Protein AF-A0AAJ5VD11-F1 (afdb_monomer_lite)

Structure (mmCIF, N/CA/C/O backbone):
data_AF-A0AAJ5VD11-F1
#
_entry.id   AF-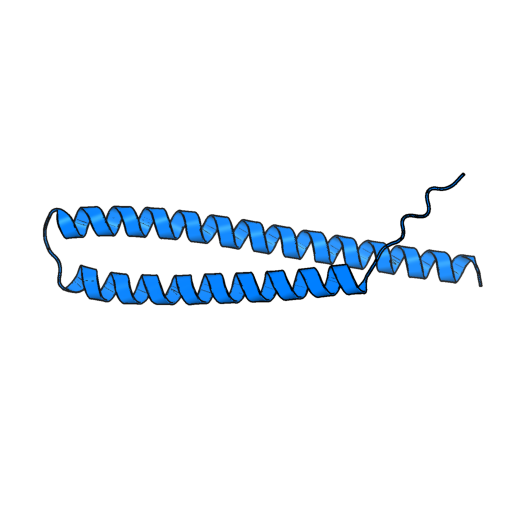A0AAJ5VD11-F1
#
loop_
_atom_site.group_PDB
_atom_site.id
_atom_site.type_symbol
_atom_site.label_atom_id
_atom_site.label_alt_id
_atom_site.label_comp_id
_atom_site.label_asym_id
_atom_site.label_entity_id
_atom_site.label_seq_id
_atom_site.pdbx_PDB_ins_code
_atom_site.Cartn_x
_atom_site.Cartn_y
_atom_site.Cartn_z
_atom_site.occupancy
_atom_site.B_iso_or_equiv
_atom_site.auth_seq_id
_atom_site.auth_comp_id
_atom_site.auth_asym_id
_atom_site.auth_atom_id
_atom_site.pdbx_PDB_model_num
ATOM 1 N N . MET A 1 1 ? -36.607 3.526 19.461 1.00 36.69 1 MET A N 1
ATOM 2 C CA . MET A 1 1 ? -35.928 2.302 18.995 1.00 36.69 1 MET A CA 1
ATOM 3 C C . MET A 1 1 ? -34.497 2.690 18.684 1.00 36.69 1 MET A C 1
ATOM 5 O O . MET A 1 1 ? -34.292 3.435 17.736 1.00 36.69 1 MET A O 1
ATOM 9 N N . GLY A 1 2 ? -33.553 2.343 19.560 1.00 43.53 2 GLY A N 1
ATOM 10 C CA . GLY A 1 2 ? -32.136 2.624 19.325 1.00 43.53 2 GLY A CA 1
ATOM 11 C C . GLY A 1 2 ? -31.612 1.664 18.266 1.00 43.53 2 GLY A C 1
ATOM 12 O O . GLY A 1 2 ? -31.849 0.464 18.372 1.00 43.53 2 GLY A O 1
ATOM 13 N N . VAL A 1 3 ? -30.960 2.186 17.230 1.00 43.62 3 VAL A N 1
ATOM 14 C CA . VAL A 1 3 ? -30.201 1.355 16.293 1.00 43.62 3 VAL A CA 1
ATOM 15 C C . VAL A 1 3 ? -29.002 0.834 17.078 1.00 43.62 3 VAL A C 1
ATOM 17 O O . VAL A 1 3 ? -28.106 1.608 17.407 1.00 43.62 3 VAL A O 1
ATOM 20 N N . ALA A 1 4 ? -29.021 -0.447 17.442 1.00 54.69 4 A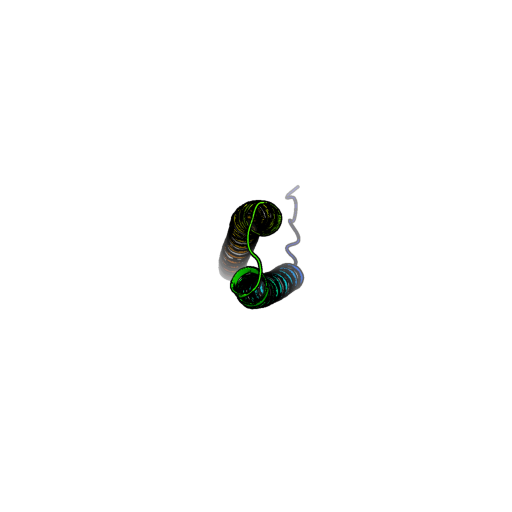LA A N 1
ATOM 21 C CA . ALA A 1 4 ? -27.825 -1.113 17.930 1.00 54.69 4 ALA A CA 1
ATOM 22 C C . ALA A 1 4 ? -26.870 -1.212 16.739 1.00 54.69 4 ALA A C 1
ATOM 24 O O . ALA A 1 4 ? -27.126 -1.949 15.788 1.00 54.69 4 ALA A O 1
ATOM 25 N N . VAL A 1 5 ? -25.828 -0.386 16.743 1.00 58.88 5 VAL A N 1
ATOM 26 C CA . VAL A 1 5 ? -24.713 -0.555 15.816 1.00 58.88 5 VAL A CA 1
ATOM 27 C C . VAL A 1 5 ? -23.897 -1.707 16.383 1.00 58.88 5 VAL A C 1
ATOM 29 O O . VAL A 1 5 ? -23.198 -1.535 17.376 1.00 58.88 5 VAL A O 1
ATOM 32 N N . GLU A 1 6 ? -24.064 -2.892 15.806 1.00 68.25 6 GLU A N 1
ATOM 33 C CA . GLU A 1 6 ? -23.215 -4.038 16.109 1.00 68.25 6 GLU A CA 1
ATOM 34 C C . GLU A 1 6 ? -21.845 -3.771 15.483 1.00 68.25 6 GLU A C 1
ATOM 36 O O . GLU A 1 6 ? -21.715 -3.624 14.265 1.00 68.25 6 GLU A O 1
ATOM 41 N N . VAL A 1 7 ? -20.843 -3.589 16.339 1.00 72.56 7 VAL A N 1
ATOM 42 C CA . VAL A 1 7 ? -19.471 -3.298 15.935 1.00 72.56 7 VAL A CA 1
ATOM 43 C C . VAL A 1 7 ? -18.662 -4.577 16.095 1.00 72.56 7 VAL A C 1
ATOM 45 O O . VAL A 1 7 ? -18.422 -5.019 17.214 1.00 72.56 7 VAL A O 1
ATOM 48 N N . ASP A 1 8 ? -18.230 -5.158 14.976 1.00 85.44 8 ASP A N 1
ATOM 49 C CA . ASP A 1 8 ? -17.314 -6.299 14.979 1.00 85.44 8 ASP A CA 1
ATOM 50 C C . ASP A 1 8 ? -15.863 -5.796 15.064 1.00 85.44 8 ASP A C 1
ATOM 52 O O . ASP A 1 8 ? -15.236 -5.379 14.080 1.00 85.44 8 ASP A O 1
ATOM 56 N N . PHE A 1 9 ? -15.351 -5.769 16.291 1.00 86.38 9 PHE A N 1
ATOM 57 C CA . PHE A 1 9 ? -13.992 -5.337 16.598 1.00 86.38 9 PHE A CA 1
ATOM 58 C C . PHE A 1 9 ? -12.927 -6.251 15.986 1.00 86.38 9 PHE A C 1
ATOM 60 O O . PHE A 1 9 ? -11.909 -5.754 15.492 1.00 86.38 9 PHE A O 1
ATOM 67 N N . ASP A 1 10 ? -13.179 -7.559 15.964 1.00 88.69 10 ASP A N 1
ATOM 68 C CA . ASP A 1 10 ? -12.256 -8.556 15.421 1.00 88.69 10 ASP A CA 1
ATOM 69 C C . ASP A 1 10 ? -12.139 -8.408 13.903 1.00 88.69 10 ASP A C 1
ATOM 71 O O . ASP A 1 10 ? -11.038 -8.463 13.341 1.00 88.69 10 ASP A O 1
ATOM 75 N N . GLN A 1 11 ? -13.254 -8.131 13.224 1.00 89.31 11 GLN A N 1
ATOM 76 C CA . GLN A 1 11 ? -13.256 -7.845 11.794 1.00 89.31 11 GLN A CA 1
ATOM 77 C C . GLN A 1 11 ? -12.499 -6.551 11.468 1.00 89.31 11 GLN A C 1
ATOM 79 O O . GLN A 1 11 ? -11.742 -6.512 10.492 1.00 89.31 11 GLN A O 1
ATOM 84 N N . MET A 1 12 ? -12.649 -5.497 12.278 1.00 90.69 12 MET A N 1
ATOM 85 C CA . MET A 1 12 ? -11.875 -4.262 12.101 1.00 90.69 12 MET A CA 1
ATOM 86 C C . MET A 1 12 ? -10.376 -4.484 12.308 1.00 90.69 12 MET A C 1
ATOM 88 O O . MET A 1 12 ? -9.579 -3.992 11.505 1.00 90.69 12 MET A O 1
ATOM 92 N N . GLN A 1 13 ? -9.984 -5.242 13.335 1.00 93.00 13 GLN A N 1
ATOM 93 C CA . GLN A 1 13 ? -8.583 -5.587 13.572 1.00 93.00 13 GLN A CA 1
ATOM 94 C C . GLN A 1 1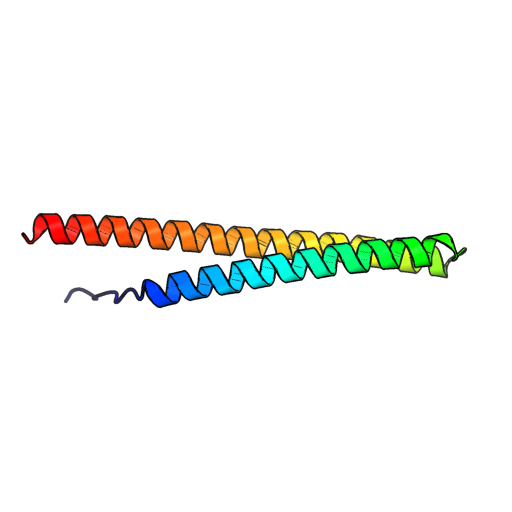3 ? -8.015 -6.425 12.417 1.00 93.00 13 GLN A C 1
ATOM 96 O O . GLN A 1 13 ? -6.958 -6.097 11.881 1.00 93.00 13 GLN A O 1
ATOM 101 N N . THR A 1 14 ? -8.767 -7.422 11.946 1.00 94.19 14 THR A N 1
ATOM 102 C CA . THR A 1 14 ? -8.393 -8.242 10.783 1.00 94.19 14 THR A CA 1
ATOM 103 C C . THR A 1 14 ? -8.178 -7.381 9.535 1.00 94.19 14 THR A C 1
ATOM 105 O O . THR A 1 14 ? -7.197 -7.558 8.815 1.00 94.19 14 THR A O 1
ATOM 108 N N . MET A 1 15 ? -9.060 -6.410 9.278 1.00 94.00 15 MET A N 1
ATOM 109 C CA . MET A 1 15 ? -8.915 -5.492 8.145 1.00 94.00 15 MET A CA 1
ATOM 110 C C . MET A 1 15 ? -7.660 -4.617 8.269 1.00 94.00 15 MET A C 1
ATOM 112 O O . MET A 1 15 ? -6.955 -4.409 7.282 1.00 94.00 15 MET A O 1
ATOM 116 N N . ILE A 1 16 ? -7.356 -4.120 9.473 1.00 95.38 16 ILE A N 1
ATOM 117 C CA . ILE A 1 16 ? -6.126 -3.360 9.739 1.00 95.38 16 ILE A CA 1
ATOM 118 C C . ILE A 1 16 ? -4.893 -4.208 9.407 1.00 95.38 16 ILE A C 1
ATOM 120 O O . ILE A 1 16 ? -3.982 -3.710 8.744 1.00 95.38 16 ILE A O 1
ATOM 124 N N . ASP A 1 17 ? -4.876 -5.473 9.820 1.00 96.69 17 ASP A N 1
ATOM 125 C CA . ASP A 1 17 ? -3.748 -6.377 9.582 1.00 96.69 17 ASP A CA 1
ATOM 126 C C . ASP A 1 17 ? -3.573 -6.693 8.089 1.00 96.69 17 ASP A C 1
ATOM 128 O O . ASP A 1 17 ? -2.454 -6.647 7.573 1.00 96.69 17 ASP A O 1
ATOM 132 N N . VAL A 1 18 ? -4.674 -6.912 7.362 1.00 97.25 18 VAL A N 1
ATOM 133 C CA . VAL A 1 18 ? -4.659 -7.094 5.899 1.00 97.25 18 VAL A CA 1
ATOM 134 C C . VAL A 1 18 ? -4.099 -5.859 5.192 1.00 97.25 18 VAL A C 1
ATOM 136 O O . VAL A 1 18 ? -3.258 -5.985 4.301 1.00 97.25 18 VAL A O 1
ATOM 139 N N . LEU A 1 19 ? -4.521 -4.657 5.589 1.00 96.25 19 LEU A N 1
ATOM 140 C CA . LEU A 1 19 ? -4.031 -3.417 4.984 1.00 96.25 19 LEU A CA 1
ATOM 141 C C . LEU A 1 19 ? -2.555 -3.155 5.313 1.00 96.25 19 LEU A C 1
ATOM 143 O O . LEU A 1 19 ? -1.820 -2.663 4.459 1.00 96.25 19 LEU A O 1
ATOM 147 N N . LEU A 1 20 ? -2.101 -3.506 6.521 1.00 97.50 20 LEU A N 1
ATOM 148 C CA . LEU A 1 20 ? -0.686 -3.433 6.895 1.00 97.50 20 LEU A CA 1
ATOM 149 C C . LEU A 1 20 ? 0.172 -4.382 6.052 1.00 97.50 20 LEU A C 1
ATOM 151 O O . LEU A 1 20 ? 1.239 -3.979 5.586 1.00 97.50 20 LEU A O 1
ATOM 155 N N . ALA A 1 21 ? -0.300 -5.610 5.821 1.00 97.31 21 ALA A N 1
ATOM 156 C CA . ALA A 1 21 ? 0.368 -6.558 4.936 1.00 97.31 21 ALA A CA 1
ATOM 157 C C . ALA A 1 21 ? 0.438 -6.018 3.499 1.00 97.31 21 ALA A C 1
ATOM 159 O O . ALA A 1 21 ? 1.523 -5.946 2.926 1.00 97.31 21 ALA A O 1
ATOM 160 N N . ALA A 1 22 ? -0.683 -5.524 2.962 1.00 96.38 22 ALA A N 1
ATOM 161 C CA . ALA A 1 22 ? -0.734 -4.934 1.625 1.00 96.38 22 ALA A CA 1
ATOM 162 C C . ALA A 1 22 ? 0.212 -3.727 1.471 1.00 96.38 22 ALA A C 1
ATOM 164 O O . ALA A 1 22 ? 0.885 -3.594 0.450 1.00 96.38 22 ALA A O 1
ATOM 165 N N . LEU A 1 23 ? 0.312 -2.865 2.490 1.00 97.25 23 LEU A N 1
ATOM 166 C CA . LEU A 1 23 ? 1.252 -1.741 2.500 1.00 97.25 23 LEU A CA 1
ATOM 167 C C . LEU A 1 23 ? 2.716 -2.213 2.508 1.00 97.25 23 LEU A C 1
ATOM 169 O O . LEU A 1 23 ? 3.554 -1.655 1.797 1.00 97.25 23 LEU A O 1
ATOM 173 N N . SER A 1 24 ? 3.030 -3.256 3.280 1.00 97.06 24 SER A N 1
ATOM 174 C CA . SER A 1 24 ? 4.365 -3.862 3.290 1.00 97.06 24 SER A CA 1
ATOM 175 C C . SER A 1 24 ? 4.726 -4.458 1.926 1.00 97.06 24 SER A C 1
ATOM 177 O O . SER A 1 24 ? 5.825 -4.216 1.421 1.00 97.06 24 SER A O 1
ATOM 179 N N . ASP A 1 25 ? 3.799 -5.187 1.304 1.00 97.25 25 ASP A N 1
ATOM 180 C CA . ASP A 1 25 ? 3.983 -5.775 -0.026 1.00 97.25 25 ASP A CA 1
ATOM 181 C C . ASP A 1 25 ? 4.176 -4.690 -1.091 1.00 97.25 25 ASP A C 1
ATOM 183 O O . ASP A 1 25 ? 5.079 -4.785 -1.929 1.00 97.25 25 ASP A O 1
ATOM 187 N N . LEU A 1 26 ? 3.392 -3.609 -1.012 1.00 96.06 26 LEU A N 1
ATOM 188 C CA . LEU A 1 26 ? 3.530 -2.446 -1.880 1.00 96.06 26 LEU A CA 1
ATOM 189 C C . LEU A 1 26 ? 4.926 -1.824 -1.752 1.00 96.06 26 LEU A C 1
ATOM 191 O O . LEU A 1 26 ? 5.578 -1.578 -2.767 1.00 96.06 26 LEU A O 1
ATOM 195 N N . HIS A 1 27 ? 5.428 -1.599 -0.536 1.00 96.88 27 HIS A N 1
ATOM 196 C CA . HIS A 1 27 ? 6.790 -1.094 -0.326 1.00 96.88 27 HIS A CA 1
ATOM 197 C C . HIS A 1 27 ? 7.861 -2.050 -0.869 1.00 96.88 27 HIS A C 1
ATOM 199 O O . HIS A 1 27 ? 8.819 -1.599 -1.503 1.00 96.88 27 HIS A O 1
ATOM 205 N N . GLY A 1 28 ? 7.687 -3.360 -0.677 1.00 96.38 28 GLY A N 1
ATOM 206 C CA . GLY A 1 28 ? 8.587 -4.382 -1.213 1.00 96.38 28 GLY A CA 1
ATOM 207 C C . GLY A 1 28 ? 8.671 -4.346 -2.742 1.00 96.38 28 GLY A C 1
ATOM 208 O O . GLY A 1 28 ? 9.769 -4.279 -3.302 1.00 96.38 28 GLY A O 1
ATOM 209 N N . ALA A 1 29 ? 7.520 -4.308 -3.418 1.00 93.94 29 ALA A N 1
ATOM 210 C CA . ALA A 1 29 ? 7.439 -4.167 -4.872 1.00 93.94 29 ALA A CA 1
ATOM 211 C C . ALA A 1 29 ? 8.040 -2.831 -5.353 1.00 93.94 29 ALA A C 1
ATOM 213 O O . ALA A 1 29 ? 8.824 -2.811 -6.303 1.00 93.94 29 ALA A O 1
ATOM 214 N N . GLY A 1 30 ? 7.746 -1.744 -4.626 1.00 94.75 30 GLY A N 1
ATOM 215 C CA . GLY A 1 30 ? 8.369 -0.415 -4.705 1.00 94.75 30 GLY A CA 1
ATOM 216 C C . GLY A 1 30 ? 9.886 -0.462 -4.867 1.00 94.75 30 GLY A C 1
ATOM 217 O O . GLY A 1 30 ? 10.475 0.021 -5.843 1.00 94.75 30 GLY A O 1
ATOM 218 N N . ALA A 1 31 ? 10.517 -1.082 -3.872 1.00 94.25 31 ALA A N 1
ATOM 219 C CA . ALA A 1 31 ? 11.960 -1.197 -3.766 1.00 94.25 31 ALA A CA 1
ATOM 220 C C . ALA A 1 31 ? 12.560 -2.145 -4.814 1.00 94.25 31 ALA A C 1
ATOM 222 O O . ALA A 1 31 ? 13.649 -1.868 -5.324 1.00 94.25 31 ALA A O 1
ATOM 223 N N . SER A 1 32 ? 11.879 -3.249 -5.153 1.00 95.06 32 SER A N 1
ATOM 224 C CA . SER A 1 32 ? 12.361 -4.164 -6.197 1.00 95.06 32 SER A CA 1
ATOM 225 C C . SER A 1 32 ? 12.395 -3.475 -7.552 1.00 95.06 32 SER A C 1
ATOM 227 O O . SER A 1 32 ? 13.461 -3.408 -8.164 1.00 95.06 32 SER A O 1
ATOM 229 N N . LEU A 1 33 ? 11.278 -2.859 -7.959 1.00 92.94 33 LEU A N 1
ATOM 230 C CA . LEU A 1 33 ? 11.207 -2.189 -9.252 1.00 92.94 33 LEU A CA 1
ATOM 231 C C . LEU A 1 33 ? 12.216 -1.045 -9.339 1.00 92.94 33 LEU A C 1
ATOM 233 O O . LEU A 1 33 ? 12.875 -0.907 -10.364 1.00 92.94 33 LEU A O 1
ATOM 237 N N . SER A 1 34 ? 12.399 -0.266 -8.269 1.00 92.31 34 SER A N 1
ATOM 238 C CA . SER A 1 34 ? 13.388 0.820 -8.265 1.00 92.31 34 SER A CA 1
ATOM 239 C C . SER A 1 34 ? 14.818 0.309 -8.478 1.00 92.31 34 SER A C 1
ATOM 241 O O . SER A 1 34 ? 15.572 0.905 -9.246 1.00 92.31 34 SER A O 1
ATOM 243 N N . ARG A 1 35 ? 15.197 -0.814 -7.849 1.00 93.31 35 ARG A N 1
ATOM 244 C CA . ARG A 1 35 ? 16.516 -1.438 -8.067 1.00 93.31 35 ARG A CA 1
ATOM 245 C C . ARG A 1 35 ? 16.668 -1.976 -9.487 1.00 93.31 35 ARG A C 1
ATOM 247 O O . ARG A 1 35 ? 17.681 -1.719 -10.130 1.00 93.31 35 ARG A O 1
ATOM 254 N N . GLU A 1 36 ? 15.672 -2.704 -9.979 1.00 93.00 36 GLU A N 1
ATOM 255 C CA . GLU A 1 36 ? 15.684 -3.277 -11.331 1.00 93.00 36 GLU A CA 1
ATOM 256 C C . GLU A 1 36 ? 15.739 -2.181 -12.406 1.00 93.00 36 GLU A C 1
ATOM 258 O O . GLU A 1 36 ? 16.495 -2.288 -13.371 1.00 93.00 36 GLU A O 1
ATOM 263 N N . SER A 1 37 ? 15.021 -1.079 -12.187 1.00 91.00 37 SER A N 1
ATOM 264 C CA . SER A 1 37 ? 15.008 0.093 -13.068 1.00 91.00 37 SER A CA 1
ATOM 265 C C . SER A 1 37 ? 16.372 0.774 -13.146 1.00 91.00 37 SER A C 1
ATOM 267 O O . SER A 1 37 ? 16.798 1.166 -14.229 1.00 91.00 37 SER A O 1
ATOM 269 N N . GLN A 1 38 ? 17.085 0.891 -12.020 1.00 89.06 38 GLN A N 1
ATOM 270 C CA . GLN A 1 38 ? 18.445 1.444 -11.991 1.00 89.06 38 GLN A CA 1
ATOM 271 C C . GLN A 1 38 ? 19.436 0.576 -12.775 1.00 89.06 38 GLN A C 1
ATOM 273 O O . GLN A 1 38 ? 20.280 1.113 -13.490 1.00 89.06 38 GLN A O 1
ATOM 278 N N . LEU A 1 39 ? 19.322 -0.753 -12.674 1.00 89.31 39 LEU A N 1
ATOM 279 C CA . LEU A 1 39 ? 20.164 -1.680 -13.438 1.00 89.31 39 LEU A CA 1
ATOM 280 C C . LEU A 1 39 ? 19.911 -1.566 -14.946 1.00 89.31 39 LEU A C 1
ATOM 282 O O . LEU A 1 39 ? 20.862 -1.557 -15.723 1.00 89.31 39 LEU A O 1
ATOM 286 N N . LEU A 1 40 ? 18.643 -1.453 -15.350 1.00 87.31 40 LEU A N 1
ATOM 287 C CA . LEU A 1 40 ? 18.245 -1.268 -16.747 1.00 87.31 40 LEU A CA 1
ATOM 288 C C . LEU A 1 40 ? 18.749 0.063 -17.317 1.00 87.31 40 LEU A C 1
ATOM 290 O O . LEU A 1 40 ? 19.406 0.076 -18.355 1.00 87.31 40 LEU A O 1
ATOM 294 N N . LEU A 1 41 ? 18.490 1.171 -16.617 1.00 88.50 41 LEU A N 1
ATOM 295 C CA . LEU A 1 41 ? 18.900 2.509 -17.051 1.00 88.50 41 LEU A CA 1
ATOM 296 C C . LEU A 1 41 ? 20.420 2.696 -17.057 1.00 88.50 41 LEU A C 1
ATOM 298 O O . LEU A 1 41 ? 20.928 3.454 -17.871 1.00 88.50 41 LEU A O 1
ATOM 302 N N . GLY A 1 42 ? 21.162 1.988 -16.202 1.00 84.69 42 GLY A N 1
ATOM 303 C CA . GLY A 1 42 ? 22.626 2.047 -16.193 1.00 84.69 42 GLY A CA 1
ATOM 304 C C . GLY A 1 42 ? 23.296 1.486 -17.455 1.00 84.69 42 GLY A C 1
ATOM 305 O O . GLY A 1 42 ? 24.484 1.727 -17.655 1.00 84.69 42 GLY A O 1
ATOM 306 N N . GLY A 1 43 ? 22.565 0.736 -18.289 1.00 84.81 43 GLY A N 1
ATOM 307 C CA . GLY A 1 43 ? 23.064 0.169 -19.546 1.00 84.81 43 GLY A CA 1
ATOM 308 C C . GLY A 1 43 ? 22.277 0.582 -20.790 1.00 84.81 43 GLY A C 1
ATOM 309 O O . GLY A 1 43 ? 22.540 0.043 -21.866 1.00 84.81 43 GLY A O 1
ATOM 310 N N . TRP A 1 44 ? 21.289 1.471 -20.657 1.00 88.19 44 TRP A N 1
ATOM 311 C CA . TRP A 1 44 ? 20.443 1.942 -21.753 1.00 88.19 44 TRP A CA 1
ATOM 312 C C . TRP A 1 44 ? 20.705 3.419 -22.025 1.00 88.19 44 TRP A C 1
ATOM 314 O O . TRP A 1 44 ? 20.649 4.232 -21.110 1.00 88.19 44 TRP A O 1
ATOM 324 N N . ASP A 1 45 ? 20.890 3.757 -23.299 1.00 87.88 45 ASP A N 1
ATOM 325 C CA . ASP A 1 45 ? 21.062 5.131 -23.766 1.00 87.88 45 ASP A CA 1
ATOM 326 C C . ASP A 1 45 ? 19.986 5.509 -24.797 1.00 87.88 45 ASP A C 1
ATOM 328 O O . ASP A 1 45 ? 19.381 4.655 -25.455 1.00 87.88 45 ASP A O 1
ATOM 332 N N . GLY A 1 46 ? 19.785 6.816 -24.971 1.00 90.75 46 GLY A N 1
ATOM 333 C CA . GLY A 1 46 ? 18.898 7.391 -25.981 1.00 90.75 46 GLY A CA 1
ATOM 334 C C . GLY A 1 46 ? 17.417 7.396 -25.592 1.00 90.75 46 GLY A C 1
ATOM 335 O O . GLY A 1 46 ? 17.043 7.168 -24.445 1.00 90.75 46 GLY A O 1
ATOM 336 N N . GLU A 1 47 ? 16.552 7.644 -26.578 1.00 90.50 47 GLU A N 1
ATOM 337 C CA . GLU A 1 47 ? 15.120 7.919 -26.366 1.00 90.50 47 GLU A CA 1
ATOM 338 C C . GLU A 1 47 ? 14.371 6.811 -25.605 1.00 90.50 47 GLU A C 1
ATOM 340 O O . GLU A 1 47 ? 13.413 7.083 -24.882 1.00 90.50 47 GLU A O 1
ATOM 345 N N . ALA A 1 48 ? 14.804 5.553 -25.736 1.00 87.12 48 ALA A N 1
ATOM 346 C CA . ALA A 1 48 ? 14.216 4.435 -25.002 1.00 87.12 48 ALA A CA 1
ATOM 347 C C . ALA A 1 48 ? 14.503 4.513 -23.490 1.00 87.12 48 ALA A C 1
ATOM 349 O O . ALA A 1 48 ? 13.616 4.214 -22.685 1.00 87.12 48 ALA A O 1
ATOM 350 N N . ALA A 1 49 ? 15.710 4.944 -23.109 1.00 91.81 49 ALA A N 1
ATOM 351 C CA . ALA A 1 49 ? 16.089 5.159 -21.717 1.00 91.81 49 ALA A CA 1
ATOM 352 C C . ALA A 1 49 ? 15.293 6.325 -21.116 1.00 91.81 49 ALA A C 1
ATOM 354 O O . ALA A 1 49 ? 14.695 6.173 -20.051 1.00 91.81 49 ALA A O 1
ATOM 355 N N . ASP A 1 50 ? 15.183 7.439 -21.844 1.00 91.81 50 ASP A N 1
ATOM 356 C CA . ASP A 1 50 ? 14.415 8.614 -21.414 1.00 91.81 50 ASP A CA 1
ATOM 357 C C . ASP A 1 50 ? 12.922 8.293 -21.242 1.00 91.81 50 ASP A C 1
ATOM 359 O O . ASP A 1 50 ? 12.302 8.644 -20.232 1.00 91.81 50 ASP A O 1
ATOM 363 N N . ALA A 1 51 ? 12.335 7.563 -22.197 1.00 92.38 51 ALA A N 1
ATOM 364 C CA . ALA A 1 51 ? 10.939 7.141 -22.127 1.00 92.38 51 ALA A CA 1
ATOM 365 C C . ALA A 1 51 ? 10.679 6.213 -20.932 1.00 92.38 51 ALA A C 1
ATOM 367 O O . ALA A 1 51 ? 9.652 6.340 -20.254 1.00 92.38 51 ALA A O 1
ATOM 368 N N . TYR A 1 52 ? 11.598 5.284 -20.653 1.00 93.06 52 TYR A N 1
ATOM 369 C CA . TYR A 1 52 ? 11.497 4.422 -19.481 1.00 93.06 52 TYR A CA 1
ATOM 370 C C . TYR A 1 52 ? 11.666 5.213 -18.181 1.00 93.06 52 TYR A C 1
ATOM 372 O O . TYR A 1 52 ? 10.853 5.046 -17.275 1.00 93.06 52 TYR A O 1
ATOM 380 N N . ALA A 1 53 ? 12.645 6.118 -18.099 1.00 91.06 53 ALA A N 1
ATOM 381 C CA . ALA A 1 53 ? 12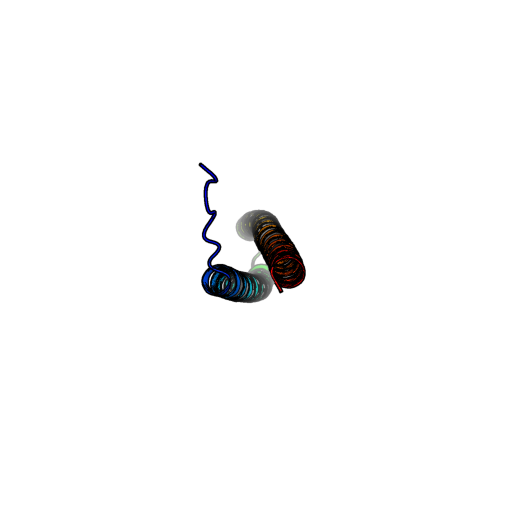.864 6.970 -16.933 1.00 91.06 53 ALA A CA 1
ATOM 382 C C . ALA A 1 53 ? 11.620 7.810 -16.600 1.00 91.06 53 ALA A C 1
ATOM 384 O O . ALA A 1 53 ? 11.200 7.860 -15.442 1.00 91.06 53 ALA A O 1
ATOM 385 N N . GLY A 1 54 ? 10.965 8.390 -17.613 1.00 93.56 54 GLY A N 1
ATOM 386 C CA . GLY A 1 54 ? 9.704 9.115 -17.439 1.00 93.56 54 GLY A CA 1
ATOM 387 C C . GLY A 1 54 ? 8.566 8.229 -16.917 1.00 93.56 54 GLY A C 1
ATOM 388 O O . GLY A 1 54 ? 7.854 8.609 -15.985 1.0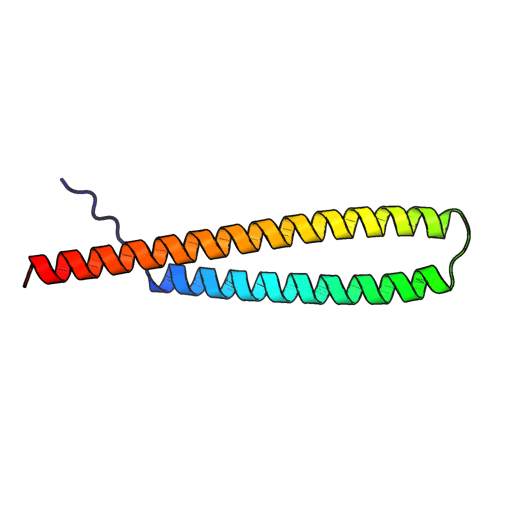0 93.56 54 GLY A O 1
ATOM 389 N N . ARG A 1 55 ? 8.415 7.013 -17.462 1.00 93.00 55 ARG A N 1
ATOM 390 C CA . ARG A 1 55 ? 7.424 6.037 -16.967 1.00 93.00 55 ARG A CA 1
ATOM 391 C C . ARG A 1 55 ? 7.719 5.594 -15.538 1.00 93.00 55 ARG A C 1
ATOM 393 O O . ARG A 1 55 ? 6.797 5.512 -14.732 1.00 93.00 55 ARG A O 1
ATOM 400 N N . HIS A 1 56 ? 8.983 5.338 -15.222 1.00 93.38 56 HIS A N 1
ATOM 401 C CA . HIS A 1 56 ? 9.419 4.944 -13.890 1.00 93.38 56 HIS A CA 1
ATOM 402 C C . HIS A 1 56 ? 9.142 6.050 -12.864 1.00 93.38 56 HIS A C 1
ATOM 404 O O . HIS A 1 56 ? 8.587 5.768 -11.806 1.00 93.38 56 HIS A O 1
ATOM 410 N N . ALA A 1 57 ? 9.419 7.315 -13.197 1.00 92.94 57 ALA A N 1
ATOM 411 C CA . ALA A 1 57 ? 9.086 8.451 -12.340 1.00 92.94 57 ALA A CA 1
ATOM 412 C C . ALA A 1 57 ? 7.570 8.563 -12.091 1.00 92.94 57 ALA A C 1
ATOM 414 O O . ALA A 1 57 ? 7.137 8.663 -10.945 1.00 92.94 57 ALA A O 1
ATOM 415 N N . SER A 1 58 ? 6.751 8.462 -13.146 1.00 95.25 58 SER A N 1
ATOM 416 C CA . SER A 1 58 ? 5.288 8.459 -13.008 1.00 95.25 58 SER A CA 1
ATOM 417 C C . SER A 1 58 ? 4.790 7.302 -12.140 1.00 95.25 58 SER A C 1
ATOM 419 O O . SER A 1 58 ? 3.842 7.473 -11.373 1.00 95.25 58 SER A O 1
ATOM 421 N N . TRP A 1 59 ? 5.408 6.127 -12.259 1.00 94.75 59 TRP A N 1
ATOM 422 C CA . TRP A 1 59 ? 5.076 4.978 -11.430 1.00 94.75 59 TRP A CA 1
ATOM 423 C C . TRP A 1 59 ? 5.451 5.204 -9.964 1.00 94.75 59 TRP A C 1
ATOM 425 O O . TRP A 1 59 ? 4.633 4.924 -9.095 1.00 94.75 59 TRP A O 1
ATOM 435 N N . GLN A 1 60 ? 6.631 5.765 -9.676 1.00 94.25 60 GLN A N 1
ATOM 436 C CA . GLN A 1 60 ? 7.043 6.093 -8.305 1.00 94.25 60 GLN A CA 1
ATOM 437 C C . GLN A 1 60 ? 6.083 7.090 -7.648 1.00 94.25 60 GLN A C 1
ATOM 439 O O . GLN A 1 60 ? 5.741 6.941 -6.478 1.00 94.25 60 GLN A O 1
ATOM 444 N N . THR A 1 61 ? 5.596 8.074 -8.405 1.00 95.75 61 THR A N 1
ATOM 445 C CA . THR A 1 61 ? 4.560 8.995 -7.925 1.00 95.75 61 THR A CA 1
ATOM 446 C C . THR A 1 61 ? 3.257 8.264 -7.588 1.00 95.75 61 THR A C 1
ATOM 448 O O . THR A 1 61 ? 2.716 8.452 -6.501 1.00 95.75 61 THR A O 1
ATOM 451 N N . ALA A 1 62 ? 2.763 7.399 -8.481 1.00 95.00 62 ALA A N 1
ATOM 452 C CA . ALA A 1 62 ? 1.543 6.625 -8.236 1.00 95.00 62 ALA A CA 1
ATOM 453 C C . ALA A 1 62 ? 1.688 5.647 -7.055 1.00 95.00 62 ALA A C 1
ATOM 455 O O . ALA A 1 62 ? 0.762 5.490 -6.262 1.00 95.00 62 ALA A O 1
ATOM 456 N N . HIS A 1 63 ? 2.861 5.025 -6.919 1.00 95.25 63 HIS A N 1
ATOM 457 C CA . HIS A 1 63 ? 3.219 4.164 -5.793 1.00 95.25 63 HIS A CA 1
ATOM 458 C C . HIS A 1 63 ? 3.149 4.921 -4.462 1.00 95.25 63 HIS A C 1
ATOM 460 O O . HIS A 1 63 ? 2.504 4.442 -3.531 1.00 95.25 63 HIS A O 1
ATOM 466 N N . GLY A 1 64 ? 3.724 6.127 -4.406 1.00 95.38 64 GLY A N 1
ATOM 467 C CA . GLY A 1 64 ? 3.652 6.995 -3.230 1.00 95.38 64 GLY A CA 1
ATOM 468 C C . GLY A 1 64 ? 2.214 7.339 -2.842 1.00 95.38 64 GLY A C 1
ATOM 469 O O . GLY A 1 64 ? 1.836 7.157 -1.688 1.00 95.38 64 GLY A O 1
ATOM 470 N N . TYR A 1 65 ? 1.378 7.734 -3.809 1.00 96.62 65 TYR A N 1
ATOM 471 C CA . TYR A 1 65 ? -0.036 8.020 -3.538 1.00 96.62 65 TYR A CA 1
ATOM 472 C C . TYR A 1 65 ? -0.794 6.810 -2.983 1.00 96.62 65 TYR A C 1
ATOM 474 O O . TYR A 1 65 ? -1.532 6.948 -2.010 1.00 96.62 65 TYR A O 1
ATOM 482 N N . ALA A 1 66 ? -0.586 5.619 -3.547 1.00 95.19 66 ALA A N 1
ATOM 483 C CA . ALA A 1 66 ? -1.224 4.404 -3.044 1.00 95.19 66 ALA A CA 1
ATOM 484 C C . ALA A 1 66 ? -0.768 4.057 -1.613 1.00 95.19 66 ALA A C 1
ATOM 486 O O . ALA A 1 66 ? -1.582 3.651 -0.780 1.00 95.19 66 ALA A O 1
ATOM 487 N N . ALA A 1 67 ? 0.519 4.243 -1.302 1.00 96.69 67 ALA A N 1
ATOM 488 C CA . ALA A 1 67 ? 1.050 4.027 0.042 1.00 96.69 67 ALA A CA 1
ATOM 489 C C . ALA A 1 67 ? 0.458 5.018 1.061 1.00 96.69 67 ALA A C 1
ATOM 491 O O . ALA A 1 67 ? 0.091 4.621 2.173 1.00 96.69 67 ALA A O 1
ATOM 492 N N . ASP A 1 68 ? 0.302 6.285 0.672 1.00 97.19 68 ASP A N 1
ATOM 493 C CA . ASP A 1 68 ? -0.316 7.324 1.499 1.00 97.19 68 ASP A CA 1
ATOM 494 C C . ASP A 1 68 ? -1.802 7.034 1.762 1.00 97.19 68 ASP A C 1
ATOM 496 O O . ASP A 1 68 ? -2.265 7.133 2.904 1.00 97.19 68 ASP A O 1
ATOM 500 N N . GLU A 1 69 ? -2.555 6.617 0.739 1.00 96.00 69 GLU A N 1
ATOM 501 C CA . GLU A 1 69 ? -3.966 6.239 0.876 1.00 96.00 69 GLU A CA 1
ATOM 502 C C . GLU A 1 69 ? -4.151 5.050 1.826 1.00 96.00 69 GLU A C 1
ATOM 504 O O . GLU A 1 69 ? -4.970 5.117 2.749 1.00 96.00 69 GLU A O 1
ATOM 509 N N . LEU A 1 70 ? -3.348 3.991 1.667 1.00 95.44 70 LEU A N 1
ATOM 510 C CA . LEU A 1 70 ? -3.368 2.835 2.568 1.00 95.44 70 LEU A CA 1
ATOM 511 C C . LEU A 1 70 ? -3.023 3.240 4.004 1.00 95.44 70 LEU A C 1
ATOM 513 O O . LEU A 1 70 ? -3.722 2.860 4.946 1.00 95.44 70 LEU A O 1
ATOM 517 N N . THR A 1 71 ? -1.993 4.066 4.185 1.00 97.19 71 THR A N 1
ATOM 518 C CA . THR A 1 71 ? -1.588 4.573 5.505 1.00 97.19 71 THR A CA 1
ATOM 519 C C . THR A 1 71 ? -2.704 5.391 6.161 1.00 97.19 71 THR A C 1
ATOM 521 O O . THR A 1 71 ? -2.976 5.244 7.361 1.00 97.19 71 THR A O 1
ATOM 524 N N . SER A 1 72 ? -3.393 6.225 5.381 1.00 96.88 72 SER A N 1
ATOM 525 C CA . SER A 1 72 ? -4.534 7.023 5.836 1.00 96.88 72 SER A CA 1
ATOM 526 C C . SER A 1 72 ? -5.721 6.146 6.249 1.00 96.88 72 SER A C 1
ATOM 528 O O . SER A 1 72 ? -6.308 6.356 7.319 1.00 96.88 72 SER A O 1
ATOM 530 N N . ALA A 1 73 ? -6.036 5.114 5.460 1.00 94.25 73 ALA A N 1
ATOM 531 C CA . ALA A 1 73 ? -7.096 4.155 5.759 1.00 94.25 73 ALA A CA 1
ATOM 532 C C . ALA A 1 73 ? -6.804 3.368 7.046 1.00 94.25 73 ALA A C 1
ATOM 534 O O . ALA A 1 73 ? -7.640 3.337 7.951 1.00 94.25 73 ALA A O 1
ATOM 535 N N . ILE A 1 74 ? -5.588 2.825 7.184 1.00 96.00 74 ILE A N 1
ATOM 536 C CA . ILE A 1 74 ? -5.128 2.121 8.392 1.00 96.00 74 ILE A CA 1
ATOM 537 C C . ILE A 1 74 ? -5.250 3.028 9.617 1.00 96.00 74 ILE A C 1
ATOM 539 O O . ILE A 1 74 ? -5.760 2.621 10.661 1.00 96.00 74 ILE A O 1
ATOM 543 N N . T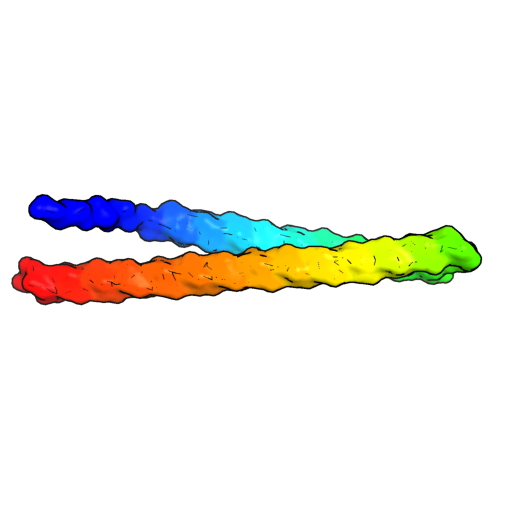HR A 1 75 ? -4.801 4.278 9.498 1.00 96.88 75 THR A N 1
ATOM 544 C CA . THR A 1 75 ? -4.848 5.243 10.600 1.00 96.88 75 THR A CA 1
ATOM 545 C C . THR A 1 75 ? -6.287 5.558 11.004 1.00 96.88 75 THR A C 1
ATOM 547 O O . THR A 1 75 ? -6.598 5.633 12.193 1.00 96.88 75 THR A O 1
ATOM 550 N N . SER A 1 76 ? -7.177 5.726 10.027 1.00 94.31 76 SER A N 1
ATOM 551 C CA . SER A 1 76 ? -8.594 6.002 10.268 1.00 94.31 76 SER A CA 1
ATOM 552 C C . SER A 1 76 ? -9.293 4.823 10.945 1.00 94.31 76 SER A C 1
ATOM 554 O O . SER A 1 76 ? -10.007 5.034 11.925 1.00 94.31 76 SER A O 1
ATOM 556 N N . LEU A 1 77 ? -9.022 3.591 10.503 1.00 93.31 77 LEU A N 1
ATOM 557 C CA . LEU A 1 77 ? -9.549 2.372 11.123 1.00 93.31 77 LEU A CA 1
ATOM 558 C C . LEU A 1 77 ? -9.041 2.190 12.555 1.00 93.31 77 LEU A C 1
ATOM 560 O O . LEU A 1 77 ? -9.844 1.959 13.452 1.00 93.31 77 LEU A O 1
ATOM 564 N N . LYS A 1 78 ? -7.742 2.393 12.810 1.00 94.50 78 LYS A N 1
ATOM 565 C CA . LYS A 1 78 ? -7.181 2.342 14.173 1.00 94.50 78 LYS A CA 1
ATOM 566 C C . LYS A 1 78 ? -7.835 3.358 15.111 1.00 94.50 78 LYS A C 1
ATOM 568 O O . LYS A 1 78 ? -8.135 3.035 16.256 1.00 94.50 78 LYS A O 1
ATOM 573 N N . ARG A 1 79 ? -8.086 4.584 14.634 1.00 94.56 79 ARG A N 1
ATOM 574 C CA . ARG A 1 79 ? -8.800 5.607 15.420 1.00 94.56 79 ARG A CA 1
ATOM 575 C C . ARG A 1 79 ? -10.254 5.226 15.676 1.00 94.56 79 ARG A C 1
ATOM 577 O O . ARG A 1 79 ? -10.755 5.503 16.760 1.00 94.56 79 ARG A O 1
ATOM 584 N N . ALA A 1 80 ? -10.936 4.652 14.687 1.00 90.62 80 ALA A N 1
ATOM 585 C CA . ALA A 1 80 ? -12.311 4.194 14.848 1.00 90.62 80 ALA A CA 1
ATOM 586 C C . ALA A 1 80 ? -12.388 3.067 15.886 1.00 90.62 80 ALA A C 1
ATOM 588 O O . ALA A 1 80 ? -13.170 3.174 16.826 1.00 90.62 80 ALA A O 1
ATOM 589 N N . LEU A 1 81 ? -11.511 2.066 15.773 1.00 90.81 81 LEU A N 1
ATOM 590 C CA . LEU A 1 81 ? -11.392 0.954 16.713 1.00 90.81 81 LEU A CA 1
ATOM 591 C C . LEU A 1 81 ? -11.201 1.447 18.155 1.00 90.81 81 LEU A C 1
ATOM 593 O O . LEU A 1 81 ? -11.991 1.093 19.024 1.00 90.81 81 LEU A O 1
ATOM 597 N N . ALA A 1 82 ? -10.236 2.344 18.383 1.00 91.62 82 ALA A N 1
ATOM 598 C CA . ALA A 1 82 ? -9.989 2.915 19.708 1.00 91.62 82 ALA A CA 1
ATOM 599 C C . ALA A 1 82 ? -11.219 3.650 20.274 1.00 91.62 82 ALA A C 1
ATOM 601 O O . ALA A 1 82 ? -11.588 3.451 21.425 1.00 91.62 82 ALA A O 1
ATOM 602 N N . ARG A 1 83 ? -11.910 4.455 19.452 1.00 90.00 83 ARG A N 1
ATOM 603 C CA . ARG A 1 83 ? -13.124 5.173 19.885 1.00 90.00 83 ARG A CA 1
ATOM 604 C C . ARG A 1 83 ? -14.259 4.234 20.271 1.00 90.00 83 ARG A C 1
ATOM 606 O O . ARG A 1 83 ? -14.995 4.532 21.206 1.00 90.00 83 ARG A O 1
ATOM 613 N N . TYR A 1 84 ? -14.437 3.146 19.529 1.00 87.69 84 TYR A N 1
ATOM 614 C CA . TYR A 1 84 ? -15.477 2.173 19.837 1.00 87.69 84 TYR A CA 1
ATOM 615 C C . TYR A 1 84 ? -15.151 1.387 21.112 1.00 87.69 84 TYR A C 1
ATOM 617 O O . TYR A 1 84 ? -16.049 1.189 21.923 1.00 87.69 84 TYR A O 1
ATOM 625 N N . GLN A 1 85 ? -13.884 1.025 21.334 1.00 87.62 85 GLN A N 1
ATOM 626 C CA . GLN A 1 85 ? -13.438 0.376 22.574 1.00 87.62 85 GLN A CA 1
ATOM 627 C C . GLN A 1 85 ? -13.619 1.290 23.798 1.00 87.62 85 GLN A C 1
ATOM 629 O O . GLN A 1 85 ? -14.134 0.850 24.824 1.00 87.62 85 GLN A O 1
ATOM 634 N N . ASP A 1 86 ? -13.282 2.579 23.680 1.00 88.25 86 ASP A N 1
ATOM 635 C CA . ASP A 1 86 ? -13.518 3.568 24.744 1.00 88.25 86 ASP A CA 1
ATOM 636 C C . ASP A 1 86 ? -15.018 3.723 25.061 1.00 88.25 86 ASP A C 1
ATOM 638 O O . ASP A 1 86 ? -15.421 3.826 26.225 1.00 88.25 86 ASP A O 1
ATOM 642 N N . ALA A 1 87 ? -15.864 3.731 24.025 1.00 85.94 87 ALA A N 1
ATOM 643 C CA . ALA A 1 87 ? -17.313 3.808 24.186 1.00 85.94 87 ALA A CA 1
ATOM 644 C C . ALA A 1 87 ? -17.883 2.550 24.859 1.00 85.94 87 ALA A C 1
ATOM 646 O O . ALA A 1 87 ? -18.718 2.673 25.752 1.00 85.94 87 ALA A O 1
ATOM 647 N N . GLU A 1 88 ? -17.416 1.359 24.476 1.00 84.12 88 GLU A N 1
ATOM 648 C CA . GLU A 1 88 ? -17.802 0.094 25.107 1.00 84.12 88 GLU A CA 1
ATOM 649 C C . GLU A 1 88 ? -17.418 0.072 26.591 1.00 84.12 88 GLU A C 1
ATOM 651 O O . GLU A 1 88 ? -18.267 -0.213 27.435 1.00 84.12 88 GLU A O 1
ATOM 656 N N . ALA A 1 89 ? -16.185 0.466 26.929 1.00 84.25 89 ALA A N 1
ATOM 657 C CA . ALA A 1 89 ? -15.728 0.551 28.315 1.00 84.25 89 ALA A CA 1
ATOM 658 C C . ALA A 1 89 ? -16.577 1.524 29.149 1.00 84.25 89 ALA A C 1
ATOM 660 O O . ALA A 1 89 ? -16.957 1.209 30.275 1.00 84.25 89 ALA A O 1
ATOM 661 N N . THR A 1 90 ? -16.931 2.680 28.577 1.00 84.75 90 THR A N 1
ATOM 662 C CA . THR A 1 90 ? -17.795 3.672 29.239 1.00 84.75 90 THR A CA 1
ATOM 663 C C . THR A 1 90 ? -19.207 3.130 29.467 1.00 84.75 90 THR A C 1
ATOM 665 O O . THR A 1 90 ? -19.796 3.353 30.520 1.00 84.75 90 THR A O 1
ATOM 668 N N . ILE A 1 91 ? -19.775 2.418 28.489 1.00 81.56 91 ILE A N 1
ATOM 669 C CA . ILE A 1 91 ? -21.106 1.814 28.624 1.00 81.56 91 ILE A CA 1
ATOM 670 C C . ILE A 1 91 ? -21.087 0.716 29.690 1.00 81.56 91 ILE A C 1
ATOM 672 O O . ILE A 1 91 ? -22.000 0.667 30.508 1.00 81.56 91 ILE A O 1
ATOM 676 N N . LEU A 1 92 ? -20.058 -0.136 29.708 1.00 78.44 92 LEU A N 1
ATOM 677 C CA . LEU A 1 92 ? -19.908 -1.179 30.723 1.00 78.44 92 LEU A CA 1
ATOM 678 C C . LEU A 1 92 ? -19.811 -0.585 32.135 1.00 78.44 92 LEU A C 1
ATOM 680 O O . LEU A 1 92 ? -20.488 -1.079 33.029 1.00 78.44 92 LEU A O 1
ATOM 684 N N . ASP A 1 93 ? -19.053 0.498 32.325 1.00 84.56 93 ASP A N 1
ATOM 685 C CA . ASP A 1 93 ? -18.937 1.200 33.616 1.00 84.56 93 ASP A CA 1
ATOM 686 C C . ASP A 1 93 ? -20.268 1.812 34.095 1.00 84.56 93 ASP A C 1
ATOM 688 O O . ASP A 1 93 ? -20.542 1.859 35.287 1.00 84.56 93 ASP A O 1
ATOM 692 N N . LEU A 1 94 ? -21.134 2.245 33.172 1.00 74.94 94 LEU A N 1
ATOM 693 C CA . LEU A 1 94 ? -22.442 2.834 33.495 1.00 74.94 94 LEU A CA 1
ATOM 694 C C . LEU A 1 94 ? -23.541 1.803 33.801 1.00 74.94 94 LEU A C 1
ATOM 696 O O . LEU A 1 94 ? -24.595 2.176 34.322 1.00 74.94 94 LEU A O 1
ATOM 700 N N . VAL A 1 95 ? -23.351 0.544 33.399 1.00 69.94 95 VAL A N 1
ATOM 701 C CA . VAL A 1 95 ? -24.354 -0.533 33.517 1.00 69.94 95 VAL A CA 1
ATOM 702 C C . VAL A 1 95 ? -24.047 -1.481 34.689 1.00 69.94 95 VAL A C 1
ATOM 704 O O . VAL A 1 95 ? -24.929 -2.244 35.094 1.00 69.94 95 VAL A O 1
ATOM 707 N N . VAL A 1 96 ? -22.834 -1.416 35.248 1.00 52.62 96 VAL A N 1
ATOM 708 C CA . VAL A 1 96 ? -22.400 -2.114 36.476 1.00 52.62 96 VAL A CA 1
ATOM 709 C C . VAL A 1 96 ? -22.716 -1.276 37.714 1.00 52.62 96 VAL A C 1
ATOM 711 O O . VAL A 1 96 ? -23.130 -1.887 38.727 1.00 52.62 96 VAL A O 1
#

Radius of gyration: 21.9 Å; chains: 1; bounding box: 59×18×63 Å

Secondary structure (DSSP, 8-state):
--------HHHHHHHHHHHHHHHHHHHHHHHHHHHHHHHHHTT--SHHHHHHHHHHHHHHHHHHHHHHHHHHHHHHHHHHHHHHHHHHHHHHHHH-

InterPro domains:
  IPR010310 Type VII secretion system ESAT-6-like [PF06013] (6-88)
  IPR010310 Type VII secretion system ESAT-6-like [TIGR03930] (5-90)
  IPR036689 ESAT-6-like superfamily [SSF140453] (5-93)

pLDDT: mean 88.62, std 12.07, range [36.69, 97.5]

Organism: Microbacterium maritypicum (NCBI:txid33918)

Sequence (96 aa):
MGVAVEVDFDQMQTMIDVLLAALSDLHGAGASLSRESQLLLGGWDGEAADAYAGRHASWQTAHGYAADELTSAITSLKRALARYQDAEATILDLVV

Foldseek 3Di:
DDPPPDDDLVVLVVVLVVLVVVLVVLVVVVVVVVVVLCVVLVPDDDPVSVVSVVVNVVVNVVSVVVSVVSVVVSVVSVVVSVVVVVVVVVVVVVVD